Protein AF-A0A8D0GGT2-F1 (afdb_monomer)

Radius of gyration: 23.35 Å; Cα contacts (8 Å, |Δi|>4): 14; chains: 1; bounding box: 37×21×69 Å

pLDDT: mean 93.18, std 7.19, range [55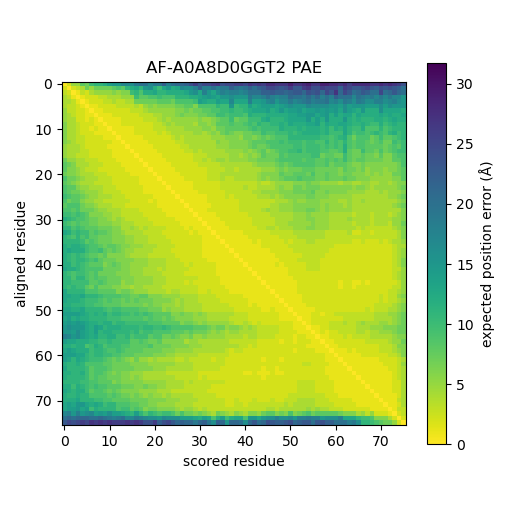.22, 97.69]

Secondary structure (DSSP, 8-state):
-HHHHHHHHHHHHHHHHHHHHHHHHHHHHHHHHHHHHHHHHHHHHHHHHGGGGT-GGG---HHHHHHHHHHHHH--

InterPro domains:
  IPR026983 Dynein heavy chain [PTHR22878] (2-75)

Sequence (76 aa):
MVLDSAKIMSNEITKKQQIAEKTEIKIAESREGYRPIAKHSSVLFFSIADLANIDPMYQYSLSWFVNLYINSIHDR

Foldseek 3Di:
DVVVVVVVVVVVVVVVVVVVVVVVVVVVVVVVVCVVVVVVLVVVVVVQCCCCVVPVVSHDDPVVSVVVVVVVVVVD

Mean predicted aligned error: 5.87 Å

Organism: Sphenodon punctatus (NCBI:txid8508)

Structure (mmCIF, N/CA/C/O backbone):
data_AF-A0A8D0GGT2-F1
#
_entry.id   AF-A0A8D0GGT2-F1
#
loop_
_atom_site.group_PDB
_atom_site.id
_atom_site.type_symbol
_atom_site.label_atom_id
_atom_site.label_alt_id
_atom_site.label_comp_id
_atom_site.label_asym_id
_atom_site.label_entity_id
_atom_site.label_seq_id
_atom_site.pdbx_PDB_ins_code
_atom_site.Cartn_x
_atom_site.Cartn_y
_atom_site.Cartn_z
_atom_site.occupancy
_atom_site.B_iso_or_equiv
_atom_site.auth_seq_id
_atom_site.auth_comp_id
_atom_site.auth_asym_id
_atom_site.auth_atom_id
_atom_site.pdbx_PDB_model_num
ATOM 1 N N . MET A 1 1 ? -15.620 -1.555 50.172 1.00 63.06 1 MET A N 1
ATOM 2 C CA . MET A 1 1 ? -14.607 -0.626 49.608 1.00 63.06 1 MET A CA 1
ATOM 3 C C . MET A 1 1 ? -13.737 -1.287 48.541 1.00 63.06 1 MET A C 1
ATOM 5 O O . MET A 1 1 ? -13.875 -0.902 47.390 1.00 63.06 1 MET A O 1
ATOM 9 N N . VAL A 1 2 ? -12.898 -2.290 48.847 1.00 72.56 2 VAL A N 1
ATOM 10 C CA . VAL A 1 2 ? -12.040 -2.934 47.817 1.00 72.56 2 VAL A CA 1
ATOM 11 C C . VAL A 1 2 ? -12.847 -3.747 46.792 1.00 72.56 2 VAL A C 1
ATOM 13 O O . VAL A 1 2 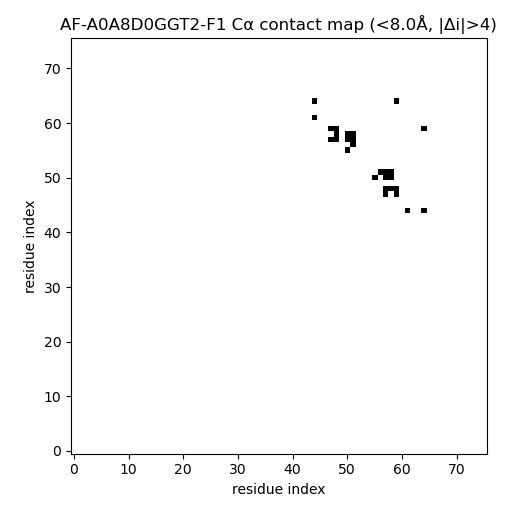? -12.597 -3.644 45.595 1.00 72.56 2 VAL A O 1
ATOM 16 N N . LEU A 1 3 ? -13.859 -4.501 47.234 1.00 79.12 3 LEU A N 1
ATOM 17 C CA . LEU A 1 3 ? -14.701 -5.320 46.345 1.00 79.12 3 LEU A CA 1
ATOM 18 C C . LEU A 1 3 ? -15.560 -4.474 45.390 1.00 79.12 3 LEU A C 1
ATOM 20 O O . LEU A 1 3 ? -15.692 -4.811 44.215 1.00 79.12 3 LEU A O 1
ATOM 24 N N . ASP A 1 4 ? -16.093 -3.348 45.869 1.00 83.38 4 ASP A N 1
ATOM 25 C CA . ASP A 1 4 ? -16.883 -2.422 45.046 1.00 83.38 4 ASP A CA 1
ATOM 26 C C . ASP A 1 4 ? -16.018 -1.767 43.964 1.00 83.38 4 ASP A C 1
ATOM 28 O O . ASP A 1 4 ? -16.409 -1.708 42.800 1.00 83.38 4 ASP A O 1
ATOM 32 N N . SER A 1 5 ? -14.800 -1.352 44.329 1.00 83.62 5 SER A N 1
ATOM 33 C CA . SER A 1 5 ? -13.814 -0.813 43.389 1.00 83.62 5 SER A CA 1
ATOM 34 C C . SER A 1 5 ? -13.388 -1.855 42.347 1.00 83.62 5 SER A C 1
ATOM 36 O O . SER A 1 5 ? -13.370 -1.553 41.153 1.00 83.62 5 SER A O 1
ATOM 38 N N . ALA A 1 6 ? -13.146 -3.103 42.764 1.00 87.12 6 ALA A N 1
ATOM 39 C CA . ALA A 1 6 ? -12.821 -4.200 41.854 1.00 87.12 6 ALA A CA 1
ATOM 40 C C . ALA A 1 6 ? -13.960 -4.485 40.857 1.00 87.12 6 ALA A C 1
ATOM 42 O O . ALA A 1 6 ? -13.707 -4.705 39.672 1.00 87.12 6 ALA A O 1
ATOM 43 N N . LYS A 1 7 ? -15.220 -4.421 41.306 1.00 88.38 7 LYS A N 1
ATOM 44 C CA . LYS A 1 7 ? -16.396 -4.606 40.444 1.00 88.38 7 LYS A CA 1
ATOM 45 C C . LYS A 1 7 ? -16.558 -3.470 39.431 1.00 88.38 7 LYS A C 1
ATOM 47 O O . LYS A 1 7 ? -16.844 -3.735 38.266 1.00 88.38 7 LYS A O 1
ATOM 52 N N . ILE A 1 8 ? -16.348 -2.219 39.846 1.00 90.44 8 ILE A N 1
ATOM 53 C CA . ILE A 1 8 ? -16.379 -1.055 38.944 1.00 90.44 8 ILE A CA 1
ATOM 54 C C . ILE A 1 8 ? -15.284 -1.178 37.879 1.00 90.44 8 ILE A C 1
ATOM 56 O O . ILE A 1 8 ? -15.577 -1.082 36.689 1.00 90.44 8 ILE A O 1
ATOM 60 N N . MET A 1 9 ? -14.052 -1.479 38.291 1.00 89.44 9 MET A N 1
ATOM 61 C CA . MET A 1 9 ? -12.917 -1.657 37.384 1.00 89.44 9 MET A CA 1
ATOM 62 C C . MET A 1 9 ? -13.142 -2.808 36.394 1.00 89.44 9 MET A C 1
ATOM 64 O O . MET A 1 9 ? -12.905 -2.650 35.200 1.00 89.44 9 MET A O 1
ATOM 68 N N . SER A 1 10 ? -13.660 -3.949 36.857 1.00 91.25 10 SER A N 1
ATOM 69 C CA . SER A 1 10 ? -14.000 -5.084 35.989 1.00 91.25 10 SER A CA 1
ATOM 70 C C . SER A 1 10 ? -15.053 -4.712 34.934 1.00 91.25 10 SER A C 1
ATOM 72 O O . SER A 1 10 ? -14.901 -5.041 33.753 1.00 91.25 10 SER A O 1
ATOM 74 N N . ASN A 1 11 ? -16.079 -3.949 35.322 1.00 91.94 11 ASN A N 1
ATOM 75 C CA . ASN A 1 11 ? -17.089 -3.451 34.391 1.00 91.94 11 ASN A CA 1
ATOM 76 C C . ASN A 1 11 ? -16.497 -2.474 33.362 1.00 91.94 11 ASN A C 1
ATOM 78 O O . ASN A 1 11 ? -16.865 -2.522 32.188 1.00 91.94 11 ASN A O 1
ATOM 82 N N . GLU A 1 12 ? -15.580 -1.593 33.771 1.00 93.19 12 GLU A N 1
ATOM 83 C CA . GLU A 1 12 ? -14.889 -0.687 32.848 1.00 93.19 12 GLU A CA 1
ATOM 84 C C . GLU A 1 12 ? -13.997 -1.427 31.853 1.00 93.19 12 GLU A C 1
ATOM 86 O O . GLU A 1 12 ? -14.033 -1.118 30.662 1.00 93.19 12 GLU A O 1
ATOM 91 N N . ILE A 1 13 ? -13.232 -2.420 32.316 1.00 92.12 13 ILE A N 1
ATOM 92 C CA . ILE A 1 13 ? -12.399 -3.266 31.451 1.00 92.12 13 ILE A CA 1
ATOM 93 C C . ILE A 1 13 ? -13.278 -3.971 30.419 1.00 92.12 13 ILE A C 1
ATOM 95 O O . ILE A 1 13 ? -12.984 -3.925 29.228 1.00 92.12 13 ILE A O 1
ATOM 99 N N . THR A 1 14 ? -14.405 -4.538 30.853 1.00 93.94 14 THR A N 1
ATOM 100 C CA . THR A 1 14 ? -15.349 -5.223 29.960 1.00 93.94 14 THR A CA 1
ATOM 101 C C . THR A 1 14 ? -15.899 -4.277 28.890 1.00 93.94 14 THR A C 1
ATOM 103 O O . THR A 1 14 ? -15.921 -4.618 27.709 1.00 93.94 14 THR A O 1
ATOM 106 N N . LYS A 1 15 ? -16.289 -3.053 29.270 1.00 94.38 15 LYS A N 1
ATOM 107 C CA . LYS A 1 15 ? -16.755 -2.037 28.311 1.00 94.38 15 LYS A CA 1
ATOM 108 C C . LYS A 1 15 ? -15.664 -1.646 27.315 1.00 94.38 15 LYS A C 1
ATOM 110 O O . LYS A 1 15 ? -15.935 -1.558 26.121 1.00 94.38 15 LYS A O 1
ATOM 115 N N . LYS A 1 16 ? -14.434 -1.426 27.786 1.00 94.44 16 LYS A N 1
ATOM 116 C CA . LYS A 1 16 ? -13.289 -1.098 26.922 1.00 94.44 16 LYS A CA 1
ATOM 117 C C . LYS A 1 16 ? -12.982 -2.234 25.947 1.00 94.44 16 LYS A C 1
ATOM 119 O O . LYS A 1 16 ? -12.767 -1.956 24.772 1.00 94.44 16 LYS A O 1
ATOM 124 N N . GLN A 1 17 ? -13.055 -3.486 26.397 1.00 95.44 17 GLN A N 1
ATOM 125 C CA . GLN A 1 17 ? -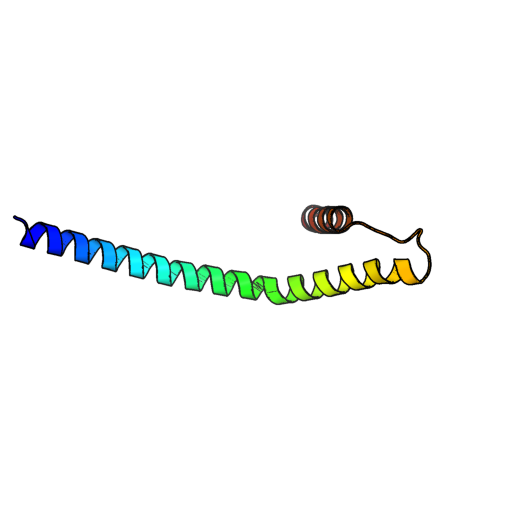12.860 -4.658 25.544 1.00 95.44 17 GLN A CA 1
ATOM 126 C C . GLN A 1 17 ? -13.900 -4.723 24.418 1.00 95.44 17 GLN A C 1
ATOM 128 O O . GLN A 1 17 ? -13.538 -4.896 23.259 1.00 95.44 17 GLN A O 1
ATOM 133 N N . GLN A 1 18 ? -15.179 -4.496 24.730 1.00 95.56 18 GLN A N 1
ATOM 134 C CA . GLN A 1 18 ? -16.249 -4.472 23.722 1.00 95.56 18 GLN A CA 1
ATOM 135 C C . GLN A 1 18 ? -16.065 -3.355 22.685 1.00 95.56 18 GLN A C 1
ATOM 137 O O . GLN A 1 18 ? -16.411 -3.516 21.515 1.00 95.56 18 GLN A O 1
ATOM 142 N N . ILE A 1 19 ? -15.553 -2.195 23.106 1.00 95.56 19 ILE A N 1
ATOM 143 C CA . ILE A 1 19 ? -15.253 -1.084 22.194 1.00 95.56 19 ILE A CA 1
ATOM 144 C C . ILE A 1 19 ? -14.060 -1.435 21.301 1.00 95.56 19 ILE A C 1
ATOM 146 O O . ILE A 1 19 ? -14.113 -1.172 20.098 1.00 95.56 19 ILE A O 1
ATOM 150 N N . ALA A 1 20 ? -13.011 -2.035 21.869 1.00 95.88 20 ALA A N 1
ATOM 151 C CA . ALA A 1 20 ? -11.834 -2.474 21.128 1.00 95.88 20 ALA A CA 1
ATOM 152 C C . ALA A 1 20 ? -12.213 -3.493 20.046 1.00 95.88 20 ALA A C 1
ATOM 154 O O . ALA A 1 20 ? -11.917 -3.264 18.879 1.00 95.88 20 ALA A O 1
ATOM 155 N N . GLU A 1 21 ? -12.983 -4.524 20.394 1.00 96.56 21 GLU A N 1
ATOM 156 C CA . GLU A 1 21 ? -13.440 -5.557 19.454 1.00 96.56 21 GLU A CA 1
ATOM 157 C C . GLU A 1 21 ? -14.250 -4.964 18.287 1.00 96.56 21 GLU A C 1
ATOM 159 O O . GLU A 1 21 ? -13.965 -5.217 17.117 1.00 96.56 21 GLU A O 1
ATOM 164 N N . LYS A 1 22 ? -15.212 -4.077 18.577 1.00 96.19 22 LYS A N 1
ATOM 165 C CA . LYS A 1 22 ? -15.973 -3.375 17.525 1.00 96.19 22 LYS A CA 1
ATOM 166 C C . LYS A 1 22 ? -15.085 -2.504 16.636 1.00 96.19 22 LYS A C 1
ATOM 168 O O . LYS A 1 22 ? -15.387 -2.319 15.458 1.00 96.19 22 LYS A O 1
ATOM 173 N N . THR A 1 23 ? -14.031 -1.925 17.201 1.00 96.19 23 THR A N 1
ATOM 174 C CA . THR A 1 23 ? -13.082 -1.088 16.462 1.00 96.19 23 THR A CA 1
ATOM 175 C C . THR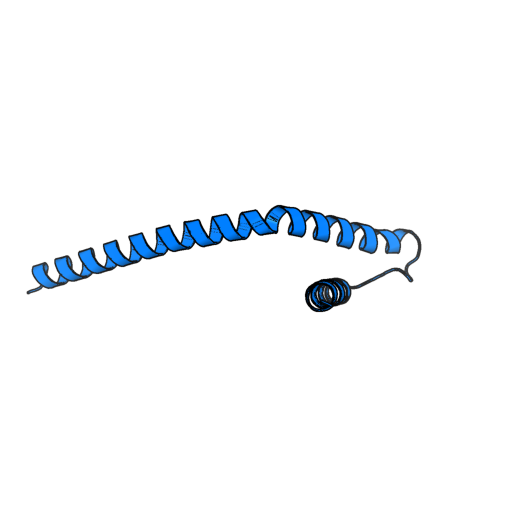 A 1 23 ? -12.193 -1.946 15.565 1.00 96.19 23 THR A C 1
ATOM 177 O O . THR A 1 23 ? -12.009 -1.604 14.401 1.00 96.19 23 THR A O 1
ATOM 180 N N . GLU A 1 24 ? -11.713 -3.086 16.061 1.00 96.44 24 GLU A N 1
ATOM 181 C CA . GLU A 1 24 ? -10.924 -4.051 15.290 1.00 96.44 24 GLU A CA 1
ATOM 182 C C . GLU A 1 24 ? -11.694 -4.572 14.078 1.00 96.44 24 GLU A C 1
ATOM 184 O O . GLU A 1 24 ? -11.140 -4.597 12.980 1.00 96.44 24 GLU A O 1
ATOM 189 N N . ILE A 1 25 ? -12.980 -4.898 14.244 1.00 96.56 25 ILE A N 1
ATOM 190 C CA . ILE A 1 25 ? -13.843 -5.326 13.134 1.00 96.56 25 ILE A CA 1
ATOM 191 C C . ILE A 1 25 ? -13.911 -4.238 12.058 1.00 96.56 25 ILE A C 1
ATOM 193 O O . ILE A 1 25 ? -13.626 -4.510 10.894 1.00 96.56 25 ILE A O 1
ATOM 197 N N . LYS A 1 26 ? -14.187 -2.985 12.438 1.00 96.12 26 LYS A N 1
ATOM 198 C CA . LYS A 1 26 ? -14.248 -1.863 11.484 1.00 96.12 26 LYS A CA 1
ATOM 199 C C . L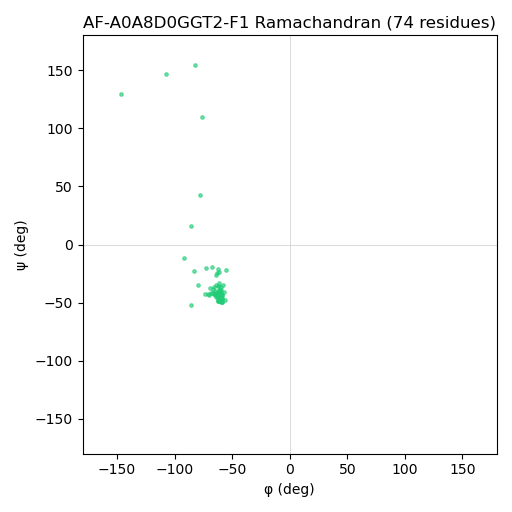YS A 1 26 ? -12.919 -1.625 10.765 1.00 96.12 26 LYS A C 1
ATOM 201 O O . LYS A 1 26 ? -12.905 -1.330 9.568 1.00 96.12 26 LYS A O 1
ATOM 206 N N . ILE A 1 27 ? -11.798 -1.739 11.481 1.00 96.44 27 ILE A N 1
ATOM 207 C CA . ILE A 1 27 ? -10.455 -1.630 10.896 1.00 96.44 27 ILE A CA 1
ATOM 208 C C . ILE A 1 27 ? -10.225 -2.766 9.899 1.00 96.44 27 ILE A C 1
ATOM 210 O O . ILE A 1 27 ? -9.730 -2.515 8.801 1.00 96.44 27 ILE A O 1
ATOM 214 N N . ALA A 1 28 ? -10.593 -3.999 10.254 1.00 96.06 28 ALA A N 1
ATOM 215 C CA . ALA A 1 28 ? -10.455 -5.154 9.381 1.00 96.06 28 ALA A CA 1
ATOM 216 C C . ALA A 1 28 ? -11.289 -4.986 8.104 1.00 96.06 28 ALA A C 1
ATOM 218 O O . ALA A 1 28 ? -10.739 -5.118 7.015 1.00 96.06 28 ALA A O 1
ATOM 219 N N . GLU A 1 29 ? -12.561 -4.606 8.223 1.00 96.31 29 GLU A N 1
ATOM 220 C CA . GLU A 1 29 ? -13.449 -4.330 7.086 1.00 96.31 29 GLU A CA 1
ATOM 221 C C . GLU A 1 29 ? -12.871 -3.253 6.160 1.00 96.31 29 GLU A C 1
ATOM 223 O O . GLU A 1 29 ? -12.767 -3.449 4.948 1.00 96.31 29 GLU A O 1
ATOM 228 N N . SER A 1 30 ? -12.412 -2.139 6.739 1.00 95.12 30 SER A 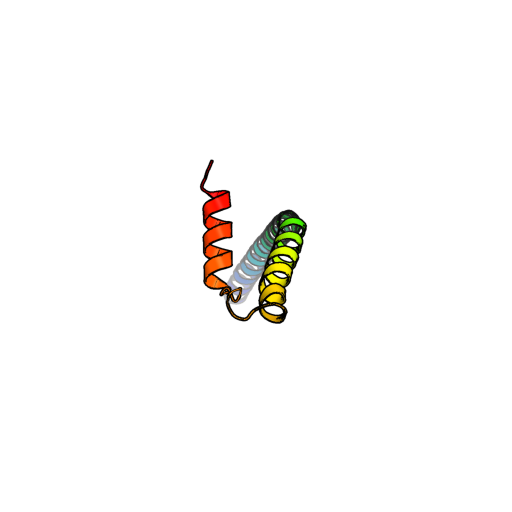N 1
ATOM 229 C CA . SER A 1 30 ? -11.797 -1.045 5.981 1.00 95.12 30 SER A CA 1
ATOM 230 C C . SER A 1 30 ? -10.530 -1.513 5.261 1.00 95.12 30 SER A C 1
ATOM 232 O O . SER A 1 30 ? -10.330 -1.210 4.087 1.00 95.12 30 SER A O 1
ATOM 234 N N . ARG A 1 31 ? -9.682 -2.298 5.938 1.00 95.69 31 ARG A N 1
ATOM 235 C CA . ARG A 1 31 ? -8.450 -2.862 5.370 1.00 95.69 31 ARG A CA 1
ATOM 236 C C . ARG A 1 31 ? -8.736 -3.798 4.200 1.00 95.69 31 ARG A C 1
ATOM 238 O O . ARG A 1 31 ? -8.014 -3.745 3.205 1.00 95.69 31 ARG A O 1
ATOM 245 N N . GLU A 1 32 ? -9.764 -4.636 4.299 1.00 96.56 32 GLU A N 1
ATOM 246 C CA . GLU A 1 32 ? -10.153 -5.523 3.199 1.00 96.56 32 GLU A CA 1
ATOM 247 C C . GLU A 1 32 ? -10.620 -4.734 1.971 1.00 96.56 32 GLU A C 1
ATOM 249 O O . GLU A 1 32 ? -10.268 -5.107 0.853 1.00 96.56 32 GLU A O 1
ATOM 254 N N . GLY A 1 33 ? -11.287 -3.590 2.158 1.00 95.62 33 GLY A N 1
ATOM 255 C CA . GLY A 1 33 ? -11.637 -2.683 1.059 1.00 95.62 33 GLY A CA 1
ATOM 256 C C . GLY A 1 33 ? -10.425 -2.178 0.260 1.00 95.62 33 GLY A C 1
ATOM 257 O O . GLY A 1 33 ? -10.497 -2.047 -0.961 1.00 95.62 33 GLY A O 1
ATOM 258 N N . TYR A 1 34 ? -9.281 -1.962 0.920 1.00 95.44 34 TYR A N 1
ATOM 259 C CA . TYR A 1 34 ? -8.042 -1.509 0.272 1.00 95.44 34 TYR A CA 1
ATOM 260 C C . TYR A 1 34 ? -7.118 -2.649 -0.187 1.00 95.44 34 TYR A C 1
ATOM 262 O O . TYR A 1 34 ? -6.167 -2.410 -0.935 1.00 95.44 34 TYR A O 1
ATOM 270 N N . ARG A 1 35 ? -7.366 -3.901 0.217 1.00 96.06 35 ARG A N 1
ATOM 271 C CA . ARG A 1 35 ? -6.495 -5.040 -0.120 1.00 96.06 35 ARG A CA 1
ATOM 272 C C . ARG A 1 35 ? -6.338 -5.264 -1.636 1.00 96.06 35 ARG A C 1
ATOM 274 O O . ARG A 1 35 ? -5.199 -5.483 -2.062 1.00 96.06 35 ARG A O 1
ATOM 281 N N . PRO A 1 36 ? -7.399 -5.203 -2.469 1.00 96.56 36 PRO A N 1
ATOM 282 C CA . PRO A 1 36 ? -7.263 -5.408 -3.911 1.00 96.56 36 PRO A CA 1
ATOM 283 C C . PRO A 1 36 ? -6.370 -4.357 -4.573 1.00 96.56 36 PRO A C 1
ATOM 285 O O . PRO A 1 36 ? -5.479 -4.710 -5.346 1.00 96.56 36 PRO A O 1
ATOM 288 N N . ILE A 1 37 ? -6.561 -3.079 -4.228 1.00 95.12 37 ILE A N 1
ATOM 289 C CA . ILE A 1 37 ? -5.760 -1.993 -4.799 1.00 95.12 37 ILE A CA 1
ATOM 290 C C . ILE A 1 37 ? -4.313 -2.044 -4.297 1.00 95.12 37 ILE A C 1
ATOM 292 O O . ILE A 1 37 ? -3.399 -1.884 -5.094 1.00 95.12 37 ILE A O 1
ATOM 296 N N . ALA A 1 38 ? -4.078 -2.392 -3.027 1.00 95.50 38 ALA A N 1
ATOM 297 C CA . ALA A 1 38 ? -2.726 -2.580 -2.499 1.00 95.50 38 ALA A CA 1
ATOM 298 C C . ALA A 1 38 ? -1.956 -3.678 -3.257 1.00 95.50 38 ALA A C 1
ATOM 300 O O . ALA A 1 38 ? -0.788 -3.490 -3.600 1.00 95.50 38 ALA A O 1
ATOM 301 N N . LYS A 1 39 ? -2.619 -4.800 -3.575 1.00 97.12 39 LYS A N 1
ATOM 302 C CA . LYS A 1 39 ? -2.039 -5.872 -4.400 1.00 97.12 39 LYS A CA 1
ATOM 303 C C . LYS A 1 39 ? -1.753 -5.402 -5.828 1.00 97.12 39 LYS A C 1
ATOM 305 O O . LYS A 1 39 ? -0.725 -5.751 -6.400 1.00 97.12 39 LYS A O 1
ATOM 310 N N . HIS A 1 40 ? -2.656 -4.630 -6.421 1.00 96.31 40 HIS A N 1
ATOM 311 C CA . HIS A 1 40 ? -2.439 -4.082 -7.755 1.00 96.31 40 HIS A CA 1
ATOM 312 C C . HIS A 1 40 ? -1.224 -3.140 -7.784 1.00 96.31 40 HIS A C 1
ATOM 314 O O . HIS A 1 40 ? -0.318 -3.331 -8.594 1.00 96.31 40 HIS A O 1
ATOM 320 N N . SER A 1 41 ? -1.146 -2.198 -6.841 1.00 96.06 41 SER A N 1
ATOM 321 C CA . SER A 1 41 ? -0.024 -1.264 -6.724 1.00 96.06 41 SER A CA 1
ATOM 322 C C . SER A 1 41 ? 1.305 -1.973 -6.467 1.00 96.06 41 SER A C 1
ATOM 324 O O . SER A 1 41 ? 2.323 -1.557 -7.016 1.00 96.06 41 SER A O 1
ATOM 326 N N . SER A 1 42 ? 1.319 -3.070 -5.697 1.00 96.88 42 SER A N 1
ATOM 327 C CA . SER A 1 42 ? 2.546 -3.851 -5.498 1.00 96.88 42 SER A CA 1
ATOM 328 C C . SER A 1 42 ? 3.031 -4.492 -6.797 1.00 96.88 42 SER A C 1
ATOM 330 O O . SER A 1 42 ? 4.222 -4.448 -7.085 1.00 96.88 42 SER A O 1
ATOM 332 N N . VAL A 1 43 ? 2.121 -5.052 -7.605 1.00 97.69 43 VAL A N 1
ATOM 333 C CA . VAL A 1 43 ? 2.474 -5.626 -8.915 1.00 97.69 43 VAL A CA 1
ATOM 334 C C . VAL A 1 43 ? 3.055 -4.555 -9.836 1.00 97.69 43 VAL A C 1
ATOM 336 O O . VAL A 1 43 ? 4.081 -4.798 -10.466 1.00 97.69 43 VAL A O 1
ATOM 339 N N . LEU A 1 44 ? 2.451 -3.364 -9.882 1.00 96.75 44 LEU A N 1
ATOM 340 C CA . LEU A 1 44 ? 2.964 -2.249 -10.683 1.00 96.75 44 LEU A CA 1
ATOM 341 C C . LEU A 1 44 ? 4.371 -1.823 -10.252 1.00 96.75 44 LEU A C 1
ATOM 343 O O . LEU A 1 44 ? 5.246 -1.682 -11.102 1.00 96.75 44 LEU A O 1
ATOM 347 N N . PHE A 1 45 ? 4.601 -1.657 -8.945 1.00 97.56 45 PHE A N 1
ATOM 348 C CA . PHE A 1 45 ? 5.917 -1.282 -8.429 1.00 97.56 45 PHE A CA 1
ATOM 349 C C . PHE A 1 45 ? 6.992 -2.303 -8.813 1.00 97.56 45 PHE A C 1
ATOM 351 O O . PHE A 1 45 ? 8.029 -1.917 -9.346 1.00 97.56 45 PHE A O 1
ATOM 358 N N . PHE A 1 46 ? 6.740 -3.597 -8.591 1.00 96.94 46 PHE A N 1
ATOM 359 C CA . PHE A 1 46 ? 7.711 -4.636 -8.943 1.00 96.94 46 PHE A CA 1
ATOM 360 C C . PHE A 1 46 ? 7.925 -4.747 -10.454 1.00 96.94 46 PHE A C 1
ATOM 362 O O . PHE A 1 46 ? 9.061 -4.889 -10.884 1.00 96.94 46 PHE A O 1
ATOM 369 N N . SER A 1 47 ? 6.877 -4.559 -11.261 1.00 96.44 47 SER A N 1
ATOM 370 C CA . SER A 1 47 ? 7.020 -4.516 -12.724 1.00 96.44 47 SER A CA 1
ATOM 371 C C . SER A 1 47 ? 7.956 -3.388 -13.177 1.00 96.44 47 SER A C 1
ATOM 373 O O . SER A 1 47 ? 8.740 -3.578 -14.099 1.00 96.44 47 SER A O 1
ATOM 375 N N . ILE A 1 48 ? 7.894 -2.218 -12.528 1.00 95.81 48 ILE A N 1
ATOM 376 C CA . ILE A 1 48 ? 8.806 -1.095 -12.796 1.00 95.81 48 ILE A CA 1
ATOM 377 C C . ILE A 1 48 ? 10.217 -1.409 -12.288 1.00 95.81 48 ILE A C 1
ATOM 379 O O . ILE A 1 48 ? 11.188 -1.129 -12.985 1.00 95.81 48 ILE A O 1
ATOM 383 N N . ALA A 1 49 ? 10.341 -1.992 -11.095 1.00 95.81 49 ALA A N 1
ATOM 384 C CA . ALA A 1 49 ? 11.635 -2.360 -10.526 1.00 95.81 49 ALA A CA 1
ATOM 385 C C . ALA A 1 49 ? 12.389 -3.360 -11.419 1.00 95.81 49 ALA A C 1
ATOM 387 O O . ALA A 1 49 ? 13.602 -3.240 -11.587 1.00 95.81 49 ALA A O 1
ATOM 388 N N . ASP A 1 50 ? 11.667 -4.286 -12.053 1.00 96.62 50 ASP A N 1
ATOM 389 C CA . ASP A 1 50 ? 12.238 -5.275 -12.964 1.00 96.62 50 ASP A CA 1
ATOM 390 C C . ASP A 1 50 ? 12.794 -4.663 -14.262 1.00 96.62 50 ASP A C 1
ATOM 392 O O . ASP A 1 50 ? 13.643 -5.285 -14.904 1.00 96.62 50 ASP A O 1
ATOM 396 N N . LEU A 1 51 ? 12.397 -3.437 -14.638 1.00 96.12 51 LEU A N 1
ATOM 397 C CA . LEU A 1 51 ? 12.944 -2.745 -15.816 1.00 96.12 51 LEU A CA 1
ATOM 398 C C . LEU A 1 51 ? 14.438 -2.435 -15.676 1.00 96.12 51 LEU A C 1
ATOM 400 O O . LEU A 1 51 ? 15.141 -2.375 -16.685 1.00 96.12 51 LEU A O 1
ATOM 404 N N . ALA A 1 52 ? 14.941 -2.305 -14.445 1.00 95.19 52 ALA A N 1
ATOM 405 C CA . ALA A 1 52 ? 16.366 -2.109 -14.187 1.00 95.19 52 ALA A CA 1
ATOM 406 C C . ALA A 1 52 ? 17.227 -3.296 -14.668 1.00 95.19 52 ALA A C 1
ATOM 408 O O . ALA A 1 52 ? 18.419 -3.126 -14.917 1.00 95.19 52 ALA A O 1
ATOM 409 N N . ASN A 1 53 ? 16.631 -4.486 -14.842 1.00 95.56 53 ASN A N 1
ATOM 410 C CA . ASN A 1 53 ? 17.313 -5.650 -15.416 1.00 95.56 53 ASN A CA 1
ATOM 411 C C . ASN A 1 53 ? 17.540 -5.521 -16.932 1.00 95.56 53 ASN A C 1
ATOM 413 O O . ASN A 1 53 ? 18.378 -6.234 -17.480 1.00 95.56 53 ASN A O 1
ATOM 417 N N . ILE A 1 54 ? 16.782 -4.653 -17.613 1.00 95.94 54 ILE A N 1
ATOM 418 C CA . ILE A 1 54 ? 16.945 -4.368 -19.045 1.00 95.94 54 ILE A CA 1
ATOM 419 C C . ILE A 1 54 ? 18.013 -3.290 -19.229 1.00 95.94 54 ILE A C 1
ATOM 421 O O . ILE A 1 54 ? 18.952 -3.480 -19.998 1.00 95.94 54 ILE A O 1
ATOM 425 N N . ASP A 1 55 ? 17.872 -2.173 -18.512 1.00 95.56 55 ASP A N 1
ATOM 426 C CA . ASP A 1 55 ? 18.835 -1.074 -18.515 1.00 95.56 55 ASP A CA 1
ATOM 427 C C . ASP A 1 55 ? 18.878 -0.415 -17.121 1.00 95.56 55 ASP A C 1
ATOM 429 O O . ASP A 1 55 ? 17.820 -0.039 -16.598 1.00 95.56 55 ASP A O 1
ATOM 433 N N . PRO A 1 56 ? 20.070 -0.223 -16.518 1.00 93.19 56 PRO A N 1
ATOM 434 C CA . PRO A 1 56 ? 20.218 0.436 -15.218 1.00 93.19 56 PRO A CA 1
ATOM 435 C C . PRO A 1 56 ? 19.600 1.842 -15.131 1.00 93.19 56 PRO A C 1
ATOM 437 O O . PRO A 1 56 ? 19.282 2.306 -14.036 1.00 93.19 56 PRO A O 1
ATOM 440 N N . MET A 1 57 ? 19.401 2.532 -16.258 1.00 95.94 57 MET A N 1
ATOM 441 C CA . MET A 1 57 ? 18.750 3.842 -16.319 1.00 95.94 57 MET A CA 1
ATOM 442 C C . MET A 1 57 ? 17.282 3.805 -15.858 1.00 95.94 57 MET A C 1
ATOM 444 O O . MET A 1 57 ? 16.766 4.821 -15.392 1.00 95.94 57 MET A O 1
ATOM 448 N N . TYR A 1 58 ? 16.609 2.651 -15.930 1.00 95.88 58 TYR A N 1
ATOM 449 C CA . TYR A 1 58 ? 15.222 2.475 -15.476 1.00 95.88 58 TYR A CA 1
ATOM 450 C C . TYR A 1 58 ? 15.093 2.154 -13.980 1.00 95.88 58 TYR A C 1
ATOM 452 O O . TYR A 1 58 ? 14.045 1.696 -13.524 1.00 95.88 58 TYR A O 1
ATOM 460 N N . GLN A 1 59 ? 16.138 2.376 -13.185 1.00 95.62 59 GLN A N 1
ATOM 461 C CA . GLN A 1 59 ? 16.069 2.174 -11.745 1.00 95.62 59 GLN A CA 1
ATOM 462 C C . GLN A 1 59 ? 15.319 3.326 -11.059 1.00 95.62 59 GLN A C 1
ATOM 464 O O . GLN A 1 59 ? 15.835 4.434 -10.904 1.00 95.62 59 GLN A O 1
ATOM 469 N N . TYR A 1 60 ? 14.116 3.036 -10.565 1.00 95.62 60 TYR A N 1
ATOM 470 C CA . TYR A 1 60 ? 13.311 3.972 -9.780 1.00 95.62 60 TYR A CA 1
ATOM 471 C C . TYR A 1 60 ? 13.267 3.571 -8.304 1.00 95.62 60 TYR A C 1
ATOM 473 O O . TYR A 1 60 ? 13.273 2.391 -7.953 1.00 95.62 60 TYR A O 1
ATOM 481 N N . SER A 1 61 ? 13.210 4.562 -7.412 1.00 96.25 61 SER A N 1
ATOM 482 C CA . SER A 1 61 ? 13.085 4.315 -5.973 1.00 96.25 61 SER A CA 1
ATOM 483 C C . SER A 1 61 ? 11.633 4.061 -5.564 1.00 96.25 61 SER A C 1
ATOM 485 O O . SER A 1 61 ? 10.692 4.573 -6.176 1.00 96.25 61 SER A O 1
ATOM 487 N N . LEU A 1 62 ? 11.443 3.335 -4.458 1.00 96.00 62 LEU A N 1
ATOM 488 C CA . LEU A 1 62 ? 10.120 3.159 -3.853 1.00 96.00 62 LEU A CA 1
ATOM 489 C C . LEU A 1 62 ? 9.476 4.507 -3.496 1.00 96.00 62 LEU A C 1
ATOM 491 O O . LEU A 1 62 ? 8.291 4.704 -3.746 1.00 96.00 62 LEU A O 1
ATOM 495 N N . SER A 1 63 ? 10.256 5.455 -2.968 1.00 97.50 63 SER A N 1
ATOM 496 C CA . SER A 1 63 ? 9.760 6.788 -2.610 1.00 97.50 63 SER A CA 1
ATOM 497 C C . SER A 1 63 ? 9.202 7.545 -3.816 1.00 97.50 63 SER A C 1
ATOM 499 O O . SER A 1 63 ? 8.169 8.199 -3.699 1.00 97.50 63 SER A O 1
ATOM 501 N N . TRP A 1 64 ? 9.843 7.433 -4.985 1.00 96.75 64 TRP A N 1
ATOM 502 C CA . TRP A 1 64 ? 9.332 8.026 -6.222 1.00 96.75 64 TRP A CA 1
ATOM 503 C C . TRP A 1 64 ? 7.974 7.427 -6.611 1.00 96.75 64 TRP A C 1
ATOM 505 O O . TRP A 1 64 ? 7.029 8.173 -6.863 1.00 96.75 64 TRP A O 1
ATOM 515 N N . PHE A 1 65 ? 7.852 6.096 -6.580 1.00 97.00 65 PHE A N 1
ATOM 516 C CA . PHE A 1 65 ? 6.597 5.409 -6.893 1.00 97.00 65 PHE A CA 1
ATOM 517 C C . PHE A 1 65 ? 5.475 5.784 -5.915 1.00 97.00 65 PHE A C 1
ATOM 519 O O . PHE A 1 65 ? 4.357 6.070 -6.336 1.00 97.00 65 PHE A O 1
ATOM 526 N N . VAL A 1 66 ? 5.770 5.835 -4.611 1.00 96.19 66 VAL A N 1
ATOM 527 C CA . VAL A 1 66 ? 4.800 6.234 -3.579 1.00 96.19 66 VAL A CA 1
ATOM 528 C C . VAL A 1 66 ? 4.321 7.666 -3.806 1.00 96.19 66 VAL A C 1
ATOM 530 O O . VAL A 1 66 ? 3.118 7.909 -3.764 1.00 96.19 66 VAL A O 1
ATOM 533 N N . ASN A 1 67 ? 5.226 8.600 -4.105 1.00 96.25 67 ASN A N 1
ATOM 534 C CA . ASN A 1 67 ? 4.851 9.981 -4.408 1.00 96.25 67 ASN A CA 1
ATOM 535 C C . ASN A 1 67 ? 3.961 10.067 -5.655 1.00 96.25 67 ASN A C 1
ATOM 537 O O . ASN A 1 67 ? 2.941 10.751 -5.626 1.00 96.25 67 ASN A O 1
ATOM 541 N N . LEU A 1 68 ? 4.298 9.340 -6.725 1.00 95.00 68 LEU A N 1
ATOM 542 C CA . LEU A 1 68 ? 3.472 9.273 -7.933 1.00 95.00 68 LEU A CA 1
ATOM 543 C C . LEU A 1 68 ? 2.070 8.720 -7.632 1.00 95.00 68 LEU A C 1
ATOM 545 O O . LEU A 1 68 ? 1.070 9.295 -8.056 1.00 95.00 68 LEU A O 1
ATOM 549 N N . TYR A 1 69 ? 1.993 7.634 -6.864 1.00 94.62 69 TYR A N 1
ATOM 550 C CA . TYR A 1 69 ? 0.732 7.017 -6.465 1.00 94.62 69 TYR A CA 1
ATOM 551 C C . TYR A 1 69 ? -0.123 7.967 -5.615 1.00 94.62 69 TYR A C 1
ATOM 553 O O . TYR A 1 69 ? -1.312 8.136 -5.881 1.00 94.62 69 TYR A O 1
ATOM 561 N N . ILE A 1 70 ? 0.479 8.651 -4.639 1.00 94.81 70 ILE A N 1
ATOM 562 C CA . ILE A 1 70 ? -0.200 9.661 -3.819 1.00 94.81 70 ILE A CA 1
ATOM 563 C C . ILE A 1 70 ? -0.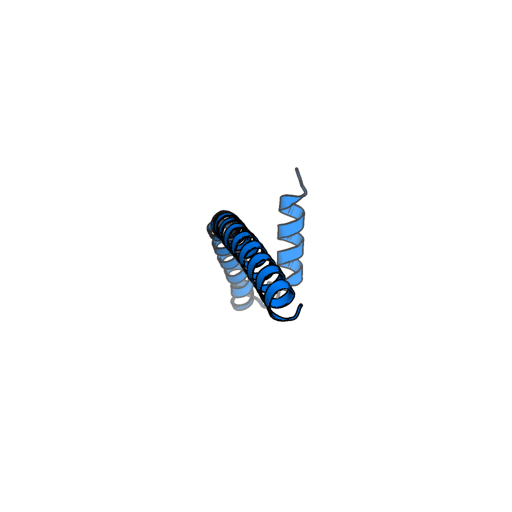712 10.815 -4.685 1.00 94.81 70 ILE A C 1
ATOM 565 O O . ILE A 1 70 ? -1.857 11.230 -4.518 1.00 94.81 70 ILE A O 1
ATOM 569 N N . ASN A 1 71 ? 0.091 11.312 -5.627 1.00 95.75 71 ASN A N 1
ATOM 570 C CA . ASN A 1 71 ? -0.342 12.363 -6.547 1.00 95.75 71 ASN A CA 1
ATOM 571 C C . ASN A 1 71 ? -1.557 11.910 -7.367 1.00 95.75 71 ASN A C 1
ATOM 573 O O . ASN A 1 71 ? -2.536 12.641 -7.435 1.00 95.75 71 ASN A O 1
ATOM 577 N N . SER A 1 72 ? -1.558 10.676 -7.883 1.00 92.69 72 SER A N 1
ATOM 578 C CA . SER A 1 72 ? -2.684 10.140 -8.667 1.00 92.69 72 SER A CA 1
ATOM 579 C C . SER A 1 72 ? -4.016 10.055 -7.904 1.00 92.69 72 SER A C 1
ATOM 581 O O . SER A 1 72 ? -5.079 10.053 -8.517 1.00 92.69 72 SER A O 1
ATOM 583 N N . ILE A 1 73 ? -3.975 9.989 -6.568 1.00 93.06 73 ILE A N 1
ATOM 584 C CA . ILE A 1 73 ? -5.174 10.011 -5.714 1.00 93.06 73 ILE A CA 1
ATOM 585 C C . ILE A 1 73 ? -5.697 11.442 -5.532 1.00 93.06 73 ILE A C 1
ATOM 587 O O . I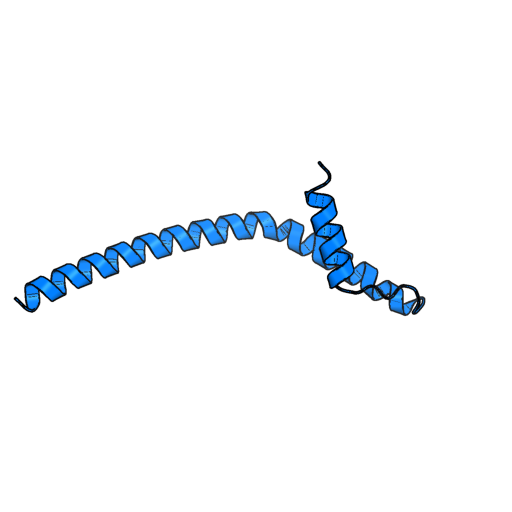LE A 1 73 ? -6.908 11.640 -5.424 1.00 93.06 73 ILE A O 1
ATOM 591 N N . HIS A 1 74 ? -4.790 12.419 -5.471 1.00 91.31 74 HIS A N 1
ATOM 592 C CA . HIS A 1 74 ? -5.109 13.827 -5.242 1.00 91.31 74 HIS A CA 1
ATOM 593 C C . HIS A 1 74 ? -5.522 14.582 -6.510 1.00 91.31 74 HIS A C 1
ATOM 595 O O . HIS A 1 74 ? -6.199 15.595 -6.386 1.00 91.31 74 HIS A O 1
ATOM 601 N N . ASP A 1 75 ? -5.141 14.104 -7.696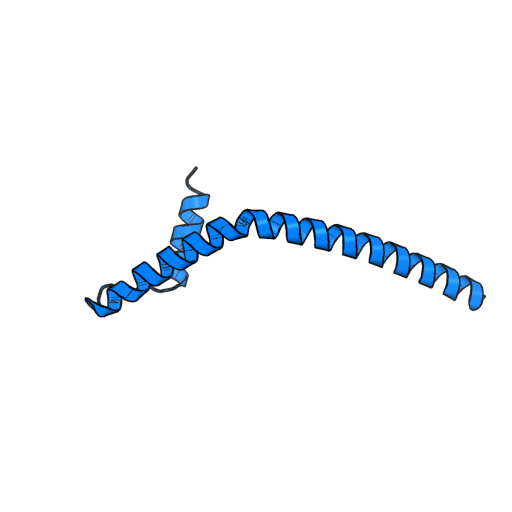 1.00 79.31 75 ASP A N 1
ATOM 602 C CA . ASP A 1 75 ? -5.345 14.781 -8.990 1.00 79.31 75 ASP A CA 1
ATOM 603 C C . ASP A 1 75 ? -6.794 14.664 -9.531 1.00 79.31 75 ASP A C 1
ATOM 605 O O . ASP A 1 75 ? -7.020 14.381 -10.707 1.00 79.31 75 ASP A O 1
ATOM 609 N N . ARG A 1 76 ? -7.794 14.826 -8.653 1.00 55.22 76 ARG A N 1
ATOM 610 C CA . ARG A 1 76 ? -9.227 14.853 -8.997 1.00 55.22 76 ARG A CA 1
ATOM 611 C C . ARG A 1 76 ? -9.785 16.263 -9.112 1.00 55.22 76 ARG A C 1
ATOM 613 O O . ARG A 1 76 ? -9.495 17.083 -8.215 1.00 55.22 76 ARG A O 1
#

Solvent-accessible surface area (backbone atoms only — not comparable to full-atom values): 4343 Å² total; per-residue (Å²): 109,72,68,59,51,51,51,53,50,51,52,50,51,52,53,51,50,56,52,49,53,58,48,51,52,53,52,50,56,55,50,57,71,46,45,65,57,54,54,51,52,50,52,53,51,51,59,46,50,55,41,29,78,80,40,70,87,47,62,68,56,70,69,59,53,51,52,53,55,53,47,68,70,65,76,116